Protein AF-A0A9D3YWW9-F1 (afdb_monomer_lite)

Sequence (144 aa):
MSLLEGISGRLSAVEHKLQCLDKMDHRMAVLEKDMKTLWLALDDKVTTVEERVSKLELISDGADIAAAQVSSRLDERKSLRDDLTYMKANLVFTGVPETENESPETTEKIPRKHLSDAVKIAHETADTIRFERVHRSLAEHSCG

pLDDT: mean 85.93, std 16.27, range [33.84, 98.56]

Radius of gyration: 47.76 Å; chains: 1; bounding box: 97×29×126 Å

Foldseek 3Di:
DVVVVVVVVVVVVVVVVVVVVVVVVVVVVVVVVVVVVVVVVVVVVVVVVVVVVVVVVVVVVVVVVVVVVVVVVVVVVVVVVVVVVVCVLVVVVLVQDDDPPDDPVVVLVRVLCSCCPPVVDDSVRSVPDDDDDDDRPPPPPPPD

Structure (mmCIF, N/CA/C/O backbone):
data_AF-A0A9D3YWW9-F1
#
_entry.id   AF-A0A9D3YWW9-F1
#
loop_
_atom_site.group_PDB
_atom_site.id
_atom_site.type_symbol
_atom_site.label_atom_id
_atom_site.label_alt_id
_atom_site.label_comp_id
_atom_site.label_asym_id
_atom_site.label_entity_id
_atom_site.label_seq_id
_atom_site.pdbx_PDB_ins_code
_atom_site.Cartn_x
_atom_site.Cartn_y
_atom_site.Cartn_z
_atom_site.occupancy
_atom_site.B_iso_or_equiv
_atom_site.auth_seq_id
_atom_site.auth_comp_id
_atom_site.auth_asym_id
_atom_site.auth_atom_id
_atom_site.pdbx_PDB_model_num
ATOM 1 N N . MET A 1 1 ? 48.759 -2.443 -65.985 1.00 64.25 1 MET A N 1
ATOM 2 C CA . MET A 1 1 ? 47.320 -2.701 -65.754 1.00 64.25 1 MET A CA 1
ATOM 3 C C . MET A 1 1 ? 47.047 -3.218 -64.338 1.00 64.25 1 MET A C 1
ATOM 5 O O . MET A 1 1 ? 46.200 -2.633 -63.684 1.00 64.25 1 MET A O 1
ATOM 9 N N . SER A 1 2 ? 47.831 -4.162 -63.797 1.00 79.81 2 SER A N 1
ATOM 10 C CA . SER A 1 2 ? 47.630 -4.732 -62.443 1.00 79.81 2 SER A CA 1
ATOM 11 C C . SER A 1 2 ? 47.613 -3.737 -61.264 1.00 79.81 2 SER A C 1
ATOM 13 O O . SER A 1 2 ? 46.848 -3.912 -60.321 1.00 79.81 2 SER A O 1
ATOM 15 N N . LEU A 1 3 ? 48.426 -2.673 -61.295 1.00 84.38 3 LEU A N 1
ATOM 16 C CA . LEU A 1 3 ? 48.437 -1.651 -60.232 1.00 84.38 3 LEU A CA 1
ATOM 17 C C . LEU A 1 3 ? 47.138 -0.830 -60.182 1.00 84.38 3 LEU A C 1
ATOM 19 O O . LEU A 1 3 ? 46.664 -0.504 -59.097 1.00 84.38 3 LEU A O 1
ATOM 23 N N . LEU A 1 4 ? 46.554 -0.517 -61.344 1.00 87.69 4 LEU A N 1
ATOM 24 C CA . LEU A 1 4 ? 45.302 0.241 -61.426 1.00 87.69 4 LEU A CA 1
ATOM 25 C C . LEU A 1 4 ? 44.118 -0.596 -60.924 1.00 87.69 4 LEU A C 1
ATOM 27 O O . LEU A 1 4 ? 43.285 -0.094 -60.176 1.00 87.69 4 LEU A O 1
ATOM 31 N N . GLU A 1 5 ? 44.085 -1.882 -61.282 1.00 90.38 5 GLU A N 1
ATOM 32 C CA . GLU A 1 5 ? 43.086 -2.841 -60.790 1.00 90.38 5 GLU A CA 1
ATOM 33 C C . GLU A 1 5 ? 43.167 -3.008 -59.268 1.00 90.38 5 GLU A C 1
ATOM 35 O O . GLU A 1 5 ? 42.145 -2.974 -58.584 1.00 90.38 5 GLU A O 1
ATOM 40 N N . GLY A 1 6 ? 44.382 -3.090 -58.711 1.00 92.69 6 GLY A N 1
ATOM 41 C CA . GLY A 1 6 ? 44.584 -3.138 -57.262 1.00 92.69 6 GLY A CA 1
ATOM 42 C C . GLY A 1 6 ? 44.083 -1.883 -56.536 1.00 92.69 6 GLY A C 1
ATOM 43 O O . GLY A 1 6 ? 43.496 -1.983 -55.457 1.00 92.69 6 GLY A O 1
ATOM 44 N N . ILE A 1 7 ? 44.271 -0.696 -57.125 1.00 94.12 7 ILE A N 1
ATOM 45 C CA . ILE A 1 7 ? 43.744 0.567 -56.580 1.00 94.12 7 ILE A CA 1
ATOM 46 C C . ILE A 1 7 ? 42.214 0.595 -56.661 1.00 94.12 7 ILE A C 1
ATOM 48 O O . ILE A 1 7 ? 41.563 0.933 -55.674 1.00 94.12 7 ILE A O 1
ATOM 52 N N . SER A 1 8 ? 41.638 0.191 -57.79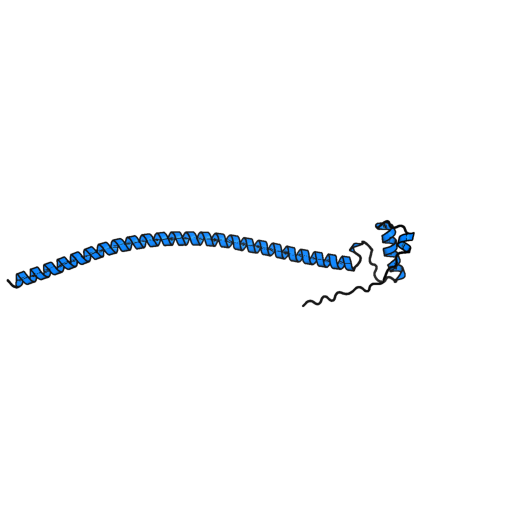6 1.00 94.25 8 SER A N 1
ATOM 53 C CA . SER A 1 8 ? 40.186 0.136 -57.994 1.00 94.25 8 SER A CA 1
ATOM 54 C C . SER A 1 8 ? 39.503 -0.813 -57.000 1.00 94.25 8 SER A C 1
ATOM 56 O O . SER A 1 8 ? 38.527 -0.430 -56.356 1.00 94.25 8 SER A O 1
ATOM 58 N N . GLY A 1 9 ? 40.068 -2.005 -56.773 1.00 96.00 9 GLY A N 1
ATOM 59 C CA . 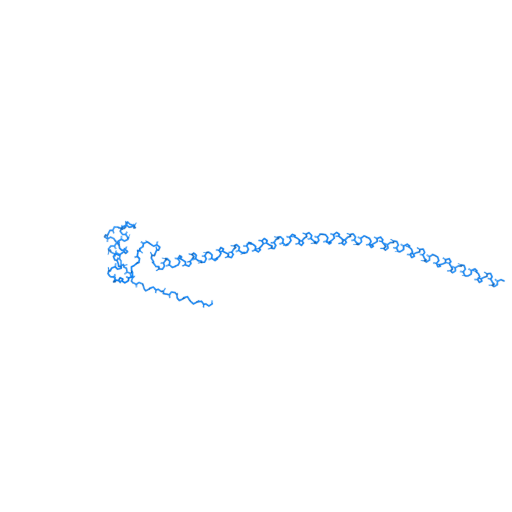GLY A 1 9 ? 39.543 -2.953 -55.785 1.00 96.00 9 GLY A CA 1
ATOM 60 C C . GLY A 1 9 ? 39.587 -2.411 -54.353 1.00 96.00 9 GLY A C 1
ATOM 61 O O . GLY A 1 9 ? 38.635 -2.575 -53.589 1.00 96.00 9 GLY A O 1
ATOM 62 N N . ARG A 1 10 ? 40.662 -1.700 -53.986 1.00 96.06 10 ARG A N 1
ATOM 63 C CA . ARG A 1 10 ? 40.761 -1.039 -52.674 1.00 96.06 10 ARG A CA 1
ATOM 64 C C . ARG A 1 10 ? 39.745 0.091 -52.520 1.00 96.06 10 ARG A C 1
ATOM 66 O O . ARG A 1 10 ? 39.184 0.225 -51.436 1.00 96.06 10 ARG A O 1
ATOM 73 N N . LEU A 1 11 ? 39.507 0.872 -53.573 1.00 96.62 11 LEU A N 1
ATOM 74 C CA . LEU A 1 11 ? 38.521 1.953 -53.564 1.00 96.62 11 LEU A CA 1
ATOM 75 C C . LEU A 1 11 ? 37.107 1.404 -53.340 1.00 96.62 11 LEU A C 1
ATOM 77 O O . LEU A 1 11 ? 36.424 1.850 -52.423 1.00 96.62 11 LEU A O 1
ATOM 81 N N . SER A 1 12 ? 36.725 0.355 -54.074 1.00 96.44 12 SER A N 1
ATOM 82 C CA . SER A 1 12 ? 35.426 -0.308 -53.899 1.00 96.44 12 SER A CA 1
ATOM 83 C C . SER A 1 12 ? 35.247 -0.885 -52.486 1.00 96.44 12 SER A C 1
ATOM 85 O O . SER A 1 12 ? 34.191 -0.738 -51.869 1.00 96.44 12 SER A O 1
ATOM 87 N N . ALA A 1 13 ? 36.300 -1.477 -51.910 1.00 96.88 13 ALA A N 1
ATOM 88 C CA . ALA A 1 13 ? 36.258 -1.970 -50.533 1.00 96.88 13 ALA A CA 1
ATOM 89 C C . ALA A 1 13 ? 36.069 -0.841 -49.500 1.00 96.88 13 ALA A C 1
ATOM 91 O O . ALA A 1 13 ? 35.404 -1.043 -48.481 1.00 96.88 13 ALA A O 1
ATOM 92 N N . VAL A 1 14 ? 36.650 0.340 -49.742 1.00 97.69 14 VAL A N 1
ATOM 93 C CA . VAL A 1 14 ? 36.449 1.527 -48.896 1.00 97.69 14 VAL A CA 1
ATOM 94 C C . VAL A 1 14 ? 35.022 2.056 -49.038 1.00 97.69 14 VAL A C 1
ATOM 96 O O . VAL A 1 14 ? 34.381 2.294 -48.019 1.00 97.69 14 VAL A O 1
ATOM 99 N N . GLU A 1 15 ? 34.492 2.163 -50.257 1.00 97.50 15 GLU A N 1
ATOM 100 C CA . GLU A 1 15 ? 33.103 2.579 -50.504 1.00 97.50 15 GLU A CA 1
ATOM 101 C C . GLU A 1 15 ? 32.099 1.669 -49.792 1.00 97.50 15 GLU A C 1
ATOM 103 O O . GLU A 1 15 ? 31.203 2.153 -49.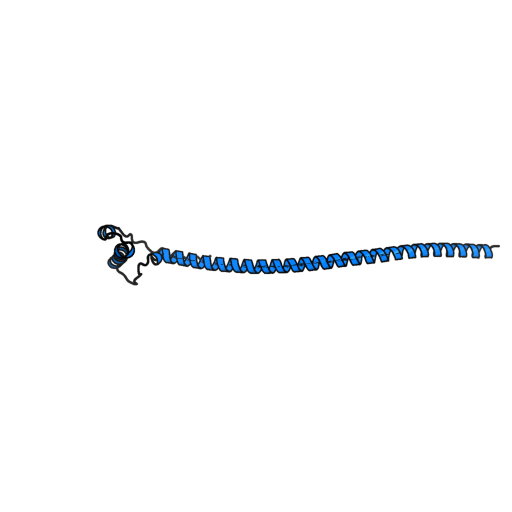100 1.00 97.50 15 GLU A O 1
ATOM 108 N N . HIS A 1 16 ? 32.288 0.350 -49.869 1.00 97.56 16 HIS A N 1
ATOM 109 C CA . HIS A 1 16 ? 31.434 -0.598 -49.155 1.00 97.56 16 HIS A CA 1
ATOM 110 C C . HIS A 1 16 ? 31.499 -0.391 -47.634 1.00 97.56 16 HIS A C 1
ATOM 112 O O . HIS A 1 16 ? 30.474 -0.400 -46.950 1.00 97.56 16 HIS A O 1
ATOM 118 N N . LYS A 1 17 ? 32.698 -0.175 -47.077 1.00 97.69 17 LYS A N 1
ATOM 119 C CA . LYS A 1 17 ? 32.854 0.111 -45.642 1.00 97.69 17 LYS A CA 1
ATOM 120 C C . LYS A 1 17 ? 32.170 1.417 -45.238 1.00 97.69 17 LYS A C 1
ATOM 122 O O . LYS A 1 17 ? 31.550 1.446 -44.180 1.00 97.69 17 LYS A O 1
ATOM 127 N N . LEU A 1 18 ? 32.235 2.458 -46.069 1.00 97.88 18 LEU A N 1
ATOM 128 C CA . LEU A 1 18 ? 31.534 3.721 -45.822 1.00 97.88 18 LEU A CA 1
ATOM 129 C C . LEU A 1 18 ? 30.013 3.525 -45.797 1.00 97.88 18 LEU A C 1
ATOM 131 O O . LEU A 1 18 ? 29.359 4.002 -44.878 1.00 97.88 18 LEU A O 1
ATOM 135 N N . GLN A 1 19 ? 29.459 2.740 -46.724 1.00 97.75 19 GLN A N 1
ATOM 136 C CA . GLN A 1 19 ? 28.031 2.396 -46.709 1.00 97.75 19 GLN A CA 1
ATOM 137 C C . GLN A 1 19 ? 27.629 1.590 -45.464 1.00 97.75 19 GLN A C 1
ATOM 139 O O . GLN A 1 19 ? 26.534 1.761 -44.929 1.00 97.75 19 GLN A O 1
ATOM 144 N N . CYS A 1 20 ? 28.494 0.691 -44.985 1.00 97.44 20 CYS A N 1
ATOM 145 C CA . CYS A 1 20 ? 28.254 -0.020 -43.729 1.00 97.44 20 CYS A CA 1
ATOM 146 C C . CYS A 1 20 ? 28.257 0.923 -42.519 1.00 97.44 20 CYS A C 1
ATOM 148 O O . CYS A 1 20 ? 27.420 0.753 -41.634 1.00 97.44 20 CYS A O 1
ATOM 150 N N . LEU A 1 21 ? 29.168 1.900 -42.484 1.00 97.88 21 LEU A N 1
ATOM 151 C CA . LEU A 1 21 ? 29.229 2.899 -41.415 1.00 97.88 21 LEU A CA 1
ATOM 152 C C . LEU A 1 21 ? 27.987 3.793 -41.404 1.00 97.88 21 LEU A C 1
ATOM 154 O O . LEU A 1 21 ? 27.416 3.992 -40.340 1.00 97.88 21 LEU A O 1
ATOM 158 N N . ASP A 1 22 ? 27.513 4.233 -42.569 1.00 97.94 22 ASP A N 1
ATOM 159 C CA . ASP A 1 22 ? 26.279 5.022 -42.700 1.00 97.94 22 ASP A CA 1
ATOM 160 C C . ASP A 1 22 ? 25.051 4.271 -42.147 1.00 97.94 22 ASP A C 1
ATOM 162 O O . ASP A 1 22 ? 24.270 4.787 -41.346 1.00 97.94 22 ASP A O 1
ATOM 166 N N . LYS A 1 23 ? 24.940 2.971 -42.456 1.00 97.88 23 LYS A N 1
ATOM 167 C CA . LYS A 1 23 ? 23.899 2.108 -41.871 1.00 97.88 23 LYS A CA 1
ATOM 168 C C . LYS A 1 23 ? 24.028 1.967 -40.355 1.00 97.88 23 LYS A C 1
ATOM 170 O O . LYS A 1 23 ? 23.013 1.847 -39.669 1.00 97.88 23 LYS A O 1
ATOM 175 N N . MET A 1 24 ? 25.251 1.903 -39.826 1.00 97.94 24 MET A N 1
ATOM 176 C CA . MET A 1 24 ? 25.470 1.852 -38.379 1.00 97.94 24 MET A CA 1
ATOM 177 C C . MET A 1 24 ? 25.073 3.165 -37.712 1.00 97.94 24 MET A C 1
ATOM 179 O O . MET A 1 24 ? 24.408 3.115 -36.682 1.00 97.94 24 MET A O 1
ATOM 183 N N . ASP A 1 25 ? 25.413 4.301 -38.313 1.00 98.19 25 ASP A N 1
ATOM 184 C CA . ASP A 1 25 ? 25.045 5.627 -37.817 1.00 98.19 25 ASP A CA 1
ATOM 185 C C . ASP A 1 25 ? 23.525 5.776 -37.704 1.00 98.19 25 ASP A C 1
ATOM 187 O O . ASP A 1 25 ? 22.992 6.082 -36.636 1.00 98.19 25 ASP A O 1
ATOM 191 N N . HIS A 1 26 ? 22.798 5.377 -38.753 1.00 98.06 26 HIS A N 1
ATOM 192 C CA . HIS A 1 26 ? 21.338 5.379 -38.721 1.00 98.06 26 HIS A CA 1
ATOM 193 C C . HIS A 1 26 ? 20.764 4.484 -37.608 1.00 98.06 26 HIS A C 1
ATOM 195 O O . HIS A 1 26 ? 19.830 4.871 -36.904 1.00 98.06 26 HIS A O 1
ATOM 201 N N . ARG A 1 27 ? 21.334 3.288 -37.406 1.00 98.25 27 ARG A N 1
ATOM 202 C CA . ARG A 1 27 ? 20.909 2.380 -36.327 1.00 98.25 27 ARG A CA 1
ATOM 203 C C . ARG A 1 27 ? 21.192 2.955 -34.940 1.00 98.25 27 ARG A C 1
ATOM 205 O O . ARG A 1 27 ? 20.371 2.759 -34.048 1.00 98.25 27 ARG A O 1
ATOM 212 N N . MET A 1 28 ? 22.318 3.644 -34.755 1.00 98.38 28 MET A N 1
ATOM 213 C CA . MET A 1 28 ? 22.640 4.314 -33.492 1.00 98.38 28 MET A CA 1
ATOM 214 C C . MET A 1 28 ? 21.656 5.449 -33.207 1.00 98.38 28 MET A C 1
ATOM 216 O O . MET A 1 28 ? 21.127 5.513 -32.102 1.00 98.38 28 MET A O 1
ATOM 220 N N . ALA A 1 29 ? 21.312 6.262 -34.208 1.00 98.31 29 ALA A N 1
ATOM 221 C CA . ALA A 1 29 ? 20.325 7.330 -34.051 1.00 98.31 29 ALA A CA 1
ATOM 222 C C . ALA A 1 29 ? 18.938 6.803 -33.628 1.00 98.31 29 ALA A C 1
ATOM 224 O O . ALA A 1 29 ? 18.271 7.395 -32.775 1.00 98.31 29 ALA A O 1
ATOM 225 N N . VAL A 1 30 ? 18.504 5.667 -34.190 1.00 98.38 30 VAL A N 1
ATOM 226 C CA . VAL A 1 30 ? 17.257 5.000 -33.774 1.00 98.38 30 VAL A CA 1
ATOM 227 C C . VAL A 1 30 ? 17.364 4.486 -32.337 1.00 98.38 30 VAL A C 1
ATOM 229 O O . VAL A 1 30 ? 16.480 4.762 -31.530 1.00 98.38 30 VAL A O 1
ATOM 232 N N . LEU A 1 31 ? 18.463 3.810 -31.986 1.00 98.38 31 LEU A N 1
ATOM 233 C CA . LEU A 1 31 ? 18.685 3.299 -30.630 1.00 98.38 31 LEU A CA 1
ATOM 234 C C . LEU A 1 31 ? 18.665 4.423 -29.582 1.00 98.38 31 LEU A C 1
ATOM 236 O O . LEU A 1 31 ? 18.039 4.278 -28.536 1.00 98.38 31 LEU A O 1
ATOM 240 N N . GLU A 1 32 ? 19.310 5.556 -29.862 1.00 98.56 32 GLU A N 1
ATOM 241 C CA . GLU A 1 32 ? 19.302 6.719 -28.970 1.00 98.56 32 GLU A CA 1
ATOM 242 C C . GLU A 1 32 ? 17.890 7.268 -28.750 1.00 98.56 32 GLU A C 1
ATOM 244 O O . GLU A 1 32 ? 17.530 7.656 -27.635 1.00 98.56 32 GLU A O 1
ATOM 249 N N . LYS A 1 33 ? 17.072 7.300 -29.808 1.00 98.50 33 LYS A N 1
ATOM 250 C CA . LYS A 1 33 ? 15.674 7.724 -29.718 1.00 98.50 33 LYS A CA 1
ATOM 251 C C . LYS A 1 33 ? 14.851 6.757 -28.866 1.00 98.50 33 LYS A C 1
ATOM 253 O O . LYS A 1 33 ? 14.079 7.202 -28.011 1.00 98.50 33 LYS A O 1
ATOM 258 N N . ASP A 1 34 ? 15.031 5.458 -29.070 1.00 98.44 34 ASP A N 1
ATOM 259 C CA . ASP A 1 34 ? 14.321 4.427 -28.314 1.00 98.44 34 ASP A CA 1
ATOM 260 C C . ASP A 1 34 ? 14.729 4.456 -26.836 1.00 98.44 34 ASP A C 1
ATOM 262 O O . ASP A 1 34 ? 13.864 4.446 -25.962 1.00 98.44 34 ASP A O 1
ATOM 266 N N . MET A 1 35 ? 16.024 4.612 -26.540 1.00 98.50 35 MET A N 1
ATOM 267 C CA . MET A 1 35 ? 16.528 4.771 -25.171 1.00 98.50 35 MET A CA 1
ATOM 268 C C . MET A 1 35 ? 15.923 5.987 -24.469 1.00 98.50 35 MET A C 1
ATOM 270 O O . MET A 1 35 ? 15.469 5.865 -23.334 1.00 98.50 35 MET A O 1
ATOM 274 N N . LYS A 1 36 ? 15.855 7.145 -25.137 1.00 98.50 36 LYS A N 1
ATOM 275 C CA . LYS A 1 36 ? 15.205 8.344 -24.576 1.00 98.50 36 LYS A CA 1
ATOM 276 C C . LYS A 1 36 ? 13.726 8.103 -24.288 1.00 98.50 36 LYS A C 1
ATOM 278 O O . LYS A 1 36 ? 13.230 8.513 -23.244 1.00 98.50 36 LYS A O 1
ATOM 283 N N . THR A 1 37 ? 13.033 7.417 -25.192 1.00 98.50 37 THR A N 1
ATOM 284 C CA . THR A 1 37 ? 11.607 7.103 -25.029 1.00 98.50 37 THR A CA 1
ATOM 285 C C . THR A 1 37 ? 11.379 6.159 -23.849 1.00 98.50 37 THR A C 1
ATOM 287 O O . THR A 1 37 ? 10.502 6.406 -23.023 1.00 98.50 37 THR A O 1
ATOM 290 N N . LEU A 1 38 ? 12.197 5.110 -23.730 1.00 98.44 38 LEU A N 1
ATOM 291 C CA . LEU A 1 38 ? 12.151 4.176 -22.606 1.00 98.44 38 LEU A CA 1
ATOM 292 C C . LEU A 1 38 ? 12.477 4.860 -21.280 1.00 98.44 38 LEU A C 1
ATOM 294 O O . LEU A 1 38 ? 11.829 4.570 -20.280 1.00 98.44 38 LEU A O 1
ATOM 298 N N . TRP A 1 39 ? 13.440 5.782 -21.276 1.00 98.56 39 TRP A N 1
ATOM 299 C CA . TRP A 1 39 ? 13.806 6.532 -20.079 1.00 98.56 39 TRP A CA 1
ATOM 300 C C . TRP A 1 39 ? 12.644 7.384 -19.564 1.00 98.56 39 TRP A C 1
ATOM 302 O O . TRP A 1 39 ? 12.306 7.308 -18.388 1.00 98.56 39 TRP A O 1
ATOM 312 N N . LEU A 1 40 ? 11.976 8.126 -20.453 1.00 98.25 40 LEU A N 1
ATOM 313 C CA . LEU A 1 40 ? 10.795 8.920 -20.094 1.00 98.25 40 LEU A CA 1
ATOM 314 C C . LEU A 1 40 ? 9.636 8.044 -19.601 1.00 98.25 40 LEU A C 1
ATOM 316 O O . LEU A 1 40 ? 8.966 8.390 -18.634 1.00 98.25 40 LEU A O 1
ATOM 320 N N . ALA A 1 41 ? 9.406 6.896 -20.243 1.00 98.31 41 ALA A N 1
ATOM 321 C CA . ALA A 1 41 ? 8.370 5.962 -19.812 1.00 98.31 41 ALA A CA 1
ATOM 322 C C . ALA A 1 41 ? 8.676 5.347 -18.436 1.00 98.31 41 ALA A C 1
ATOM 324 O O . ALA A 1 41 ? 7.759 5.118 -17.648 1.00 98.31 41 ALA A O 1
ATOM 325 N N . LEU A 1 42 ? 9.949 5.067 -18.146 1.00 98.50 42 LEU A N 1
ATOM 326 C CA . LEU A 1 42 ? 10.377 4.566 -16.844 1.00 98.50 42 LEU A CA 1
ATOM 327 C C . LEU A 1 42 ? 10.180 5.626 -15.755 1.00 98.50 42 LEU A C 1
ATOM 329 O O . LEU A 1 42 ? 9.635 5.302 -14.705 1.00 98.50 42 LEU A O 1
ATOM 333 N N . 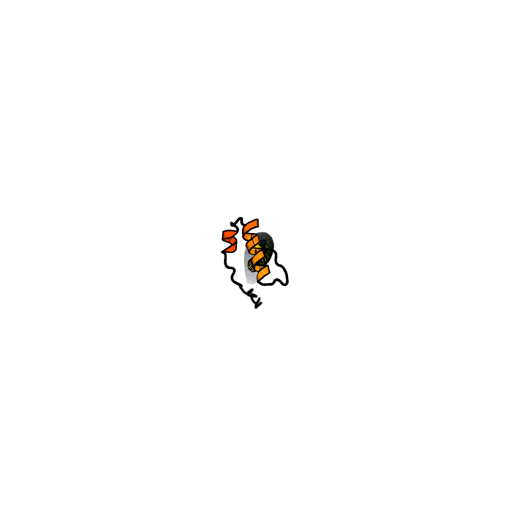ASP A 1 43 ? 10.560 6.873 -16.025 1.00 98.38 43 ASP A N 1
ATOM 334 C CA . ASP A 1 43 ? 10.402 8.009 -15.109 1.00 98.38 43 ASP A CA 1
ATOM 335 C C . ASP A 1 43 ? 8.925 8.256 -14.735 1.00 98.38 43 ASP A C 1
ATOM 337 O O . ASP A 1 43 ? 8.572 8.325 -13.557 1.00 98.38 43 ASP A O 1
ATOM 341 N N . ASP A 1 44 ? 8.022 8.236 -15.723 1.00 98.38 44 ASP A N 1
ATOM 342 C CA . ASP A 1 44 ? 6.564 8.292 -15.511 1.00 98.38 44 ASP A CA 1
ATOM 343 C C . ASP A 1 44 ? 6.044 7.141 -14.628 1.00 98.38 44 ASP A C 1
ATOM 345 O O . ASP A 1 44 ? 5.157 7.302 -13.784 1.00 98.38 44 ASP A O 1
ATOM 349 N N . LYS A 1 45 ? 6.593 5.935 -14.801 1.00 98.31 45 LYS A N 1
ATOM 350 C CA . LYS A 1 45 ? 6.181 4.776 -14.002 1.00 98.31 45 LYS A CA 1
ATOM 351 C C . LYS A 1 45 ? 6.720 4.844 -12.581 1.00 98.31 45 LYS A C 1
ATOM 353 O O . LYS A 1 45 ? 5.983 4.476 -11.670 1.00 98.31 45 LYS A O 1
ATOM 358 N N . VAL A 1 46 ? 7.951 5.312 -12.387 1.00 98.50 46 VAL A N 1
ATOM 359 C CA . VAL A 1 46 ? 8.543 5.516 -11.058 1.00 98.50 46 VAL A CA 1
ATOM 360 C C . VAL A 1 46 ? 7.719 6.531 -10.273 1.00 98.50 46 VAL A C 1
ATOM 362 O O . VAL A 1 46 ? 7.219 6.189 -9.205 1.00 98.50 46 VAL A O 1
ATOM 365 N N . THR A 1 47 ? 7.460 7.705 -10.847 1.00 98.19 47 THR A N 1
ATOM 366 C CA . THR A 1 47 ? 6.628 8.747 -10.216 1.00 98.19 47 THR A CA 1
ATOM 367 C C . THR A 1 47 ? 5.222 8.241 -9.879 1.00 98.19 47 THR A C 1
ATOM 369 O O . THR A 1 47 ? 4.749 8.399 -8.754 1.00 98.19 47 THR A O 1
ATOM 372 N N . THR A 1 48 ? 4.572 7.518 -10.799 1.00 98.44 48 THR A N 1
ATOM 373 C CA . THR A 1 48 ? 3.264 6.891 -10.529 1.00 98.44 48 THR A CA 1
ATOM 374 C C . THR A 1 48 ? 3.322 5.895 -9.363 1.00 98.44 48 THR A C 1
ATOM 376 O O . THR A 1 48 ? 2.378 5.790 -8.575 1.00 98.44 48 THR A O 1
ATOM 379 N N . VAL A 1 49 ? 4.393 5.101 -9.266 1.00 98.44 49 VAL A N 1
ATOM 380 C CA . VAL A 1 49 ? 4.571 4.131 -8.177 1.00 98.44 49 VAL A CA 1
ATOM 381 C C . VAL A 1 49 ? 4.780 4.850 -6.850 1.00 98.44 49 VAL A C 1
ATOM 383 O O . VAL A 1 49 ? 4.119 4.481 -5.882 1.00 98.44 49 VAL A O 1
ATOM 386 N N . GLU A 1 50 ? 5.614 5.886 -6.808 1.00 98.44 50 GLU A N 1
ATOM 387 C CA . GLU A 1 50 ? 5.848 6.700 -5.610 1.00 98.44 50 GLU A CA 1
ATOM 388 C C . GLU A 1 50 ? 4.538 7.291 -5.074 1.00 98.44 50 GLU A C 1
ATOM 390 O O . GLU A 1 50 ? 4.205 7.094 -3.905 1.00 98.44 50 GLU A O 1
ATOM 395 N N . GLU A 1 51 ? 3.713 7.891 -5.937 1.00 98.31 51 GLU A N 1
ATOM 396 C CA . GLU A 1 51 ? 2.402 8.416 -5.534 1.00 98.31 51 GLU A CA 1
ATOM 397 C C . GLU A 1 51 ? 1.473 7.338 -4.957 1.00 98.31 51 GLU A C 1
ATOM 399 O O . GLU A 1 51 ? 0.693 7.591 -4.031 1.00 98.31 51 GLU A O 1
ATOM 404 N N . ARG A 1 52 ? 1.502 6.128 -5.527 1.00 98.31 52 ARG A N 1
ATOM 405 C CA . ARG A 1 52 ? 0.687 5.005 -5.045 1.00 98.31 52 ARG A CA 1
ATOM 406 C C . ARG A 1 52 ? 1.190 4.480 -3.707 1.00 98.31 52 ARG A C 1
ATOM 408 O O . ARG A 1 52 ? 0.356 4.137 -2.873 1.00 98.31 52 ARG A O 1
ATOM 415 N N . VAL A 1 53 ? 2.505 4.430 -3.505 1.00 98.50 53 VAL A N 1
ATOM 416 C CA . VAL A 1 53 ? 3.116 4.041 -2.228 1.00 98.50 53 VAL A CA 1
ATOM 417 C C . VAL A 1 53 ? 2.716 5.031 -1.139 1.00 98.50 53 VAL A C 1
ATOM 419 O O . VAL A 1 53 ? 2.145 4.601 -0.142 1.00 98.50 53 VAL A O 1
ATOM 422 N N . SER A 1 54 ? 2.847 6.340 -1.370 1.00 98.12 54 SER A N 1
ATOM 423 C CA . SER A 1 54 ? 2.440 7.349 -0.379 1.00 98.12 54 SER A CA 1
ATOM 424 C C . SER A 1 54 ? 0.953 7.266 -0.014 1.00 98.12 54 SER A C 1
ATOM 426 O O . SER A 1 54 ? 0.574 7.432 1.144 1.00 98.12 54 SER A O 1
ATOM 428 N N . LYS A 1 55 ? 0.075 6.968 -0.983 1.00 98.25 55 LYS A N 1
ATOM 429 C CA . LYS A 1 55 ? -1.356 6.744 -0.702 1.00 98.25 55 LYS A CA 1
ATOM 430 C C . LYS A 1 55 ? -1.595 5.493 0.147 1.00 98.25 55 LYS A C 1
ATOM 432 O O . LYS A 1 55 ? -2.488 5.506 0.990 1.00 98.25 55 LYS A O 1
ATOM 437 N N . LEU A 1 56 ? -0.840 4.420 -0.087 1.00 98.06 56 LEU A N 1
ATOM 438 C CA . LEU A 1 56 ? -0.948 3.188 0.697 1.00 98.06 56 LEU A CA 1
ATOM 439 C C . LEU A 1 56 ? -0.455 3.379 2.130 1.00 98.06 56 LEU A C 1
ATOM 441 O O . LEU A 1 56 ? -1.100 2.869 3.039 1.00 98.06 56 LEU A O 1
ATOM 445 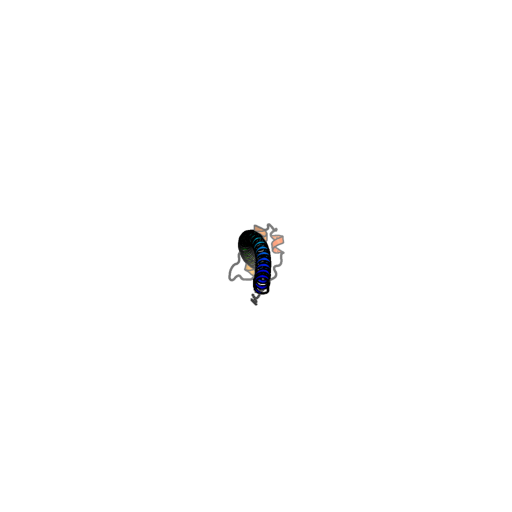N N . GLU A 1 57 ? 0.618 4.141 2.334 1.00 97.94 57 GLU A N 1
ATOM 446 C CA . GLU A 1 57 ? 1.124 4.482 3.669 1.00 97.94 57 GLU A CA 1
ATOM 447 C C . GLU A 1 57 ? 0.058 5.221 4.488 1.00 97.94 57 GLU A C 1
ATOM 449 O O . GLU A 1 57 ? -0.288 4.779 5.579 1.00 97.94 57 GLU A O 1
ATOM 454 N N . LEU A 1 58 ? -0.586 6.245 3.914 1.00 97.31 58 LEU A N 1
ATOM 455 C CA . LEU A 1 58 ? -1.678 6.966 4.587 1.00 97.31 58 LEU A CA 1
ATOM 456 C C . LEU A 1 58 ? -2.866 6.062 4.956 1.00 97.31 58 LEU A C 1
ATOM 458 O O . LEU A 1 58 ? -3.484 6.236 6.008 1.00 97.31 58 LEU A O 1
ATOM 462 N N . ILE A 1 59 ? -3.216 5.110 4.086 1.00 97.75 59 ILE A N 1
ATOM 463 C CA . ILE A 1 59 ? -4.287 4.144 4.366 1.00 97.75 59 ILE A CA 1
ATOM 464 C C . ILE A 1 59 ? -3.862 3.183 5.480 1.00 97.75 59 ILE A C 1
ATOM 466 O O . ILE A 1 59 ? -4.682 2.872 6.343 1.00 97.75 59 ILE A O 1
ATOM 470 N N . SER A 1 60 ? -2.606 2.730 5.468 1.00 97.56 60 SER A N 1
ATOM 471 C CA . SER A 1 60 ? -2.042 1.856 6.500 1.00 97.56 60 SER A CA 1
ATOM 472 C C . SER A 1 60 ? -2.085 2.531 7.868 1.00 97.56 60 SER A C 1
ATOM 474 O O . SER A 1 60 ? -2.654 1.970 8.801 1.00 97.56 60 SER A O 1
ATOM 476 N N . ASP A 1 61 ? -1.606 3.772 7.961 1.00 96.94 61 ASP A N 1
ATOM 477 C CA . ASP A 1 61 ? -1.633 4.554 9.201 1.00 96.94 61 ASP A CA 1
ATOM 478 C C . ASP A 1 61 ? -3.070 4.743 9.713 1.00 96.94 61 ASP A C 1
ATOM 480 O O . ASP A 1 61 ? -3.362 4.588 10.902 1.00 96.94 61 ASP A O 1
ATOM 484 N N . GLY A 1 62 ? -4.009 5.036 8.805 1.00 97.69 62 GLY A N 1
ATOM 485 C CA . GLY A 1 62 ? -5.426 5.154 9.143 1.00 97.69 62 GLY A CA 1
ATOM 486 C C . GLY A 1 62 ? -6.030 3.846 9.667 1.00 97.69 62 GLY A C 1
ATOM 487 O O . GLY A 1 62 ? -6.833 3.869 10.606 1.00 97.69 62 GLY A O 1
ATOM 488 N N . ALA A 1 63 ? -5.640 2.708 9.090 1.00 97.38 63 ALA A N 1
ATOM 489 C CA . ALA A 1 63 ? -6.082 1.389 9.530 1.00 97.38 63 ALA A CA 1
ATOM 490 C C . ALA A 1 63 ? -5.540 1.042 10.925 1.00 97.38 63 ALA A C 1
ATOM 492 O O . ALA A 1 63 ? -6.304 0.547 11.756 1.00 97.38 63 ALA A O 1
ATOM 493 N N . ASP A 1 64 ? -4.279 1.367 11.212 1.00 97.81 64 ASP A N 1
ATOM 494 C CA . ASP A 1 64 ? -3.663 1.138 12.522 1.00 97.81 64 ASP A CA 1
ATOM 495 C C . ASP A 1 64 ? -4.343 1.966 13.620 1.00 97.81 64 ASP A C 1
ATOM 497 O O . ASP A 1 64 ? -4.680 1.445 14.689 1.00 97.81 64 ASP A O 1
ATOM 501 N N . ILE A 1 65 ? -4.648 3.239 13.340 1.00 97.38 65 ILE A N 1
ATOM 502 C CA . ILE A 1 65 ? -5.407 4.098 14.262 1.00 97.38 65 ILE A CA 1
ATOM 503 C C . ILE A 1 65 ? -6.801 3.513 14.520 1.00 97.38 65 ILE A C 1
ATOM 505 O O . ILE A 1 65 ? -7.243 3.433 15.670 1.00 97.38 65 ILE A O 1
ATOM 509 N N . ALA A 1 66 ? -7.504 3.086 13.468 1.00 97.19 66 ALA A N 1
ATOM 510 C CA . ALA A 1 66 ? -8.831 2.492 13.604 1.00 97.19 66 ALA A CA 1
ATOM 511 C C . ALA A 1 66 ? -8.790 1.183 14.412 1.00 97.19 66 ALA A C 1
ATOM 513 O O . ALA A 1 66 ? -9.637 0.969 15.283 1.00 97.19 66 ALA A O 1
ATOM 514 N N . ALA A 1 67 ? -7.791 0.330 14.177 1.00 97.81 67 ALA A N 1
ATOM 515 C CA . ALA A 1 67 ? -7.592 -0.907 14.924 1.00 97.81 67 ALA A CA 1
A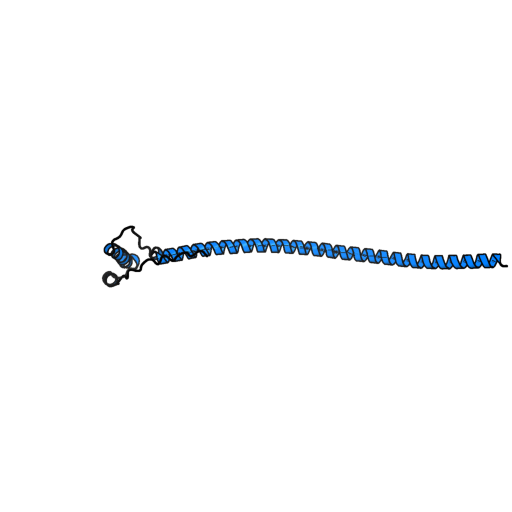TOM 516 C C . ALA A 1 67 ? -7.339 -0.634 16.415 1.00 97.81 67 ALA A C 1
ATOM 518 O O . ALA A 1 67 ? -7.973 -1.261 17.268 1.00 97.81 67 ALA A O 1
ATOM 519 N N . ALA A 1 68 ? -6.496 0.352 16.737 1.00 97.38 68 ALA A N 1
ATOM 520 C CA . ALA A 1 68 ? -6.240 0.764 18.116 1.00 97.38 68 ALA A CA 1
ATOM 521 C C . ALA A 1 68 ? -7.519 1.253 18.821 1.00 97.38 68 ALA A C 1
ATOM 523 O O . ALA A 1 68 ? -7.802 0.850 19.951 1.00 97.38 68 ALA A O 1
ATOM 524 N N . GLN A 1 69 ? -8.342 2.060 18.141 1.00 97.50 69 GLN A N 1
ATOM 525 C CA . GLN A 1 69 ? -9.628 2.524 18.679 1.00 97.50 69 GLN A CA 1
ATOM 526 C C . GLN A 1 69 ? -10.608 1.372 18.931 1.00 97.50 69 GLN A C 1
ATOM 528 O O . GLN A 1 69 ? -11.300 1.357 19.950 1.00 97.50 69 GLN A O 1
ATOM 533 N N . VAL A 1 70 ? -10.684 0.403 18.015 1.00 97.50 70 VAL A N 1
ATOM 534 C CA . VAL A 1 70 ? -11.542 -0.779 18.182 1.00 97.50 70 VAL A CA 1
ATOM 535 C C . VAL A 1 70 ? -11.069 -1.633 19.356 1.00 97.50 70 VAL A C 1
ATOM 537 O O . VAL A 1 70 ? -11.907 -2.070 20.144 1.00 97.50 70 VAL A O 1
ATOM 540 N N . SER A 1 71 ? -9.757 -1.831 19.508 1.00 97.38 71 SER A N 1
ATOM 541 C CA . SER A 1 71 ? -9.187 -2.570 20.640 1.00 97.38 71 SER A CA 1
ATOM 542 C C . SER A 1 71 ? -9.540 -1.907 21.970 1.00 97.38 71 SER A C 1
ATOM 544 O O . SER A 1 71 ? -10.112 -2.555 22.841 1.00 97.38 71 SER A O 1
ATOM 546 N N . SER A 1 72 ? -9.307 -0.596 22.091 1.00 97.00 72 SER A N 1
ATOM 547 C CA . SER A 1 72 ? -9.645 0.171 23.297 1.00 97.00 72 SER A CA 1
ATOM 548 C C . SER A 1 72 ? -11.132 0.057 23.655 1.00 97.00 72 SER A C 1
ATOM 550 O O . SER A 1 72 ? -11.473 -0.232 24.801 1.00 97.00 72 SER A O 1
ATOM 552 N N . ARG A 1 73 ? -12.032 0.181 22.672 1.00 96.94 73 ARG A N 1
ATOM 553 C CA . ARG A 1 73 ? -13.478 0.009 22.899 1.00 96.94 73 ARG A CA 1
ATOM 554 C C . ARG A 1 73 ? -13.855 -1.415 23.300 1.00 96.94 73 ARG A C 1
ATOM 556 O O . ARG A 1 73 ? -14.830 -1.613 24.025 1.00 96.94 73 ARG A O 1
ATOM 563 N N . LEU A 1 74 ? -13.139 -2.420 22.800 1.00 97.12 74 LEU A N 1
ATOM 564 C CA . LEU A 1 74 ? -13.380 -3.814 23.157 1.00 97.12 74 LEU A CA 1
ATOM 565 C C . LEU A 1 74 ? -12.992 -4.084 24.614 1.00 97.12 74 LEU A C 1
ATOM 567 O O . LEU A 1 74 ? -13.744 -4.774 25.310 1.00 97.12 74 LEU A O 1
ATOM 571 N N . ASP A 1 75 ? -11.877 -3.511 25.064 1.00 96.50 75 ASP A N 1
ATOM 572 C CA . ASP A 1 75 ? -11.408 -3.596 26.448 1.00 96.50 75 ASP A CA 1
ATOM 573 C C . ASP A 1 75 ? -12.377 -2.895 27.405 1.00 96.50 75 ASP A C 1
ATOM 575 O O . ASP A 1 75 ? -12.829 -3.504 28.376 1.00 96.50 75 ASP A O 1
ATOM 579 N N . GLU A 1 76 ? -12.808 -1.672 27.079 1.00 96.94 76 GLU A N 1
ATOM 580 C CA . GLU A 1 76 ? -13.844 -0.955 27.836 1.00 96.94 76 GLU A CA 1
ATOM 581 C C . GLU A 1 76 ? -15.141 -1.768 27.926 1.00 96.94 76 GLU A C 1
ATOM 583 O O . GLU A 1 76 ? -15.700 -1.961 29.007 1.00 96.94 76 GLU A O 1
ATOM 588 N N . ARG A 1 77 ? -15.609 -2.321 26.798 1.00 97.06 77 ARG A N 1
ATOM 589 C CA . ARG A 1 77 ? -16.813 -3.162 26.773 1.00 97.06 77 ARG A CA 1
ATOM 590 C C . ARG A 1 77 ? -16.649 -4.417 27.626 1.00 97.06 77 ARG A C 1
ATOM 592 O O . ARG A 1 77 ? -17.627 -4.891 28.203 1.00 97.06 77 ARG A O 1
ATOM 599 N N . LYS A 1 78 ? -15.447 -4.998 27.667 1.00 96.38 78 LYS A N 1
ATOM 600 C CA . LYS A 1 78 ? -15.160 -6.167 28.498 1.00 96.38 78 LYS A CA 1
ATOM 601 C C . LYS A 1 78 ? -15.230 -5.794 29.976 1.00 96.38 78 LYS A C 1
ATOM 603 O O . LYS A 1 78 ? -15.987 -6.449 30.679 1.00 96.38 78 LYS A O 1
ATOM 608 N N . SER A 1 79 ? -14.571 -4.710 30.384 1.00 95.50 79 SER A N 1
ATOM 609 C CA . SER A 1 79 ? -14.638 -4.195 31.757 1.00 95.50 79 SER A CA 1
ATOM 610 C C . SER A 1 79 ? -16.080 -3.939 32.192 1.00 95.50 79 SER A C 1
ATOM 612 O O . SER A 1 79 ? -16.526 -4.487 33.190 1.00 95.50 79 SER A O 1
ATOM 614 N N . LEU A 1 80 ? -16.856 -3.202 31.389 1.00 94.75 80 LEU A N 1
ATOM 615 C CA . LEU A 1 80 ? -18.255 -2.894 31.705 1.00 94.75 80 LEU A CA 1
ATOM 616 C C . LEU A 1 80 ? -19.128 -4.148 31.830 1.00 94.75 80 LEU A C 1
ATOM 618 O O . LEU A 1 80 ? -20.045 -4.204 32.648 1.00 94.75 80 LEU A O 1
ATOM 622 N N . ARG A 1 81 ? -18.875 -5.163 31.001 1.00 94.94 81 ARG A N 1
ATOM 623 C CA . ARG A 1 81 ? -19.581 -6.445 31.086 1.00 94.94 81 ARG A CA 1
ATOM 624 C C . ARG A 1 81 ? -19.206 -7.201 32.357 1.00 94.94 81 ARG A C 1
ATOM 626 O O . ARG A 1 81 ? -20.091 -7.810 32.960 1.00 94.94 81 ARG A O 1
ATOM 633 N N . ASP A 1 82 ? -17.936 -7.190 32.735 1.00 91.31 82 ASP A N 1
ATOM 634 C CA . ASP A 1 82 ? -17.457 -7.857 33.943 1.00 91.31 82 ASP A CA 1
ATOM 635 C C . ASP A 1 82 ? -18.051 -7.164 35.186 1.00 91.31 82 ASP A C 1
ATOM 637 O O . ASP A 1 82 ? -18.641 -7.840 36.032 1.00 91.31 82 ASP A O 1
ATOM 641 N N . ASP A 1 83 ? -18.067 -5.825 35.213 1.00 88.25 83 ASP A N 1
ATOM 642 C CA . ASP A 1 83 ? -18.730 -5.017 36.248 1.00 88.25 83 ASP A CA 1
ATOM 643 C C . ASP A 1 83 ? -20.229 -5.322 36.343 1.00 88.25 83 ASP A C 1
ATOM 645 O O . ASP A 1 83 ? -20.764 -5.567 37.426 1.00 88.25 83 ASP A O 1
ATOM 649 N N . LEU A 1 84 ? -20.929 -5.373 35.205 1.00 86.06 84 LEU A N 1
ATOM 650 C CA . LEU A 1 84 ? -22.356 -5.700 35.169 1.00 86.06 84 LEU A CA 1
ATOM 651 C C . LEU A 1 84 ? -22.625 -7.127 35.661 1.00 86.06 84 LEU A C 1
ATOM 653 O O . LEU A 1 84 ? -23.615 -7.372 36.354 1.00 86.06 84 LEU A O 1
ATOM 657 N N . THR A 1 85 ? -21.741 -8.069 35.333 1.00 84.88 85 THR A N 1
ATOM 658 C CA . THR A 1 85 ? -21.835 -9.455 35.804 1.00 84.88 85 THR A CA 1
ATOM 659 C C . THR A 1 85 ? -21.649 -9.523 37.319 1.00 84.88 85 THR A C 1
ATOM 661 O O . THR A 1 85 ? -22.449 -10.167 38.001 1.00 84.88 85 THR A O 1
ATOM 664 N N . TYR A 1 86 ? -20.667 -8.796 37.858 1.00 82.94 86 TYR A N 1
ATOM 665 C CA . TYR A 1 86 ? -20.441 -8.665 39.296 1.00 82.94 86 TYR A CA 1
ATOM 666 C C . TYR A 1 86 ? -21.643 -8.030 40.011 1.00 82.94 86 TYR A C 1
ATOM 668 O O . TYR A 1 86 ? -22.165 -8.587 40.978 1.00 82.94 86 TYR A O 1
ATOM 676 N N . MET A 1 87 ? -22.143 -6.894 39.514 1.00 80.94 87 MET A N 1
ATOM 677 C CA . MET A 1 87 ? -23.289 -6.193 40.105 1.00 80.94 87 MET A CA 1
ATOM 678 C C . MET A 1 87 ? -24.569 -7.033 40.081 1.00 80.94 87 MET A C 1
ATOM 680 O O . MET A 1 87 ? -25.356 -6.976 41.028 1.00 80.94 87 MET A O 1
ATOM 684 N N . LYS A 1 88 ? -24.779 -7.819 39.016 1.00 77.25 88 LYS A N 1
ATOM 685 C CA . LYS A 1 88 ? -25.901 -8.758 38.909 1.00 77.25 88 LYS A CA 1
ATOM 686 C C . LYS A 1 88 ? -25.790 -9.888 39.934 1.00 77.25 88 LYS A C 1
ATOM 688 O O . LYS A 1 88 ? -26.805 -10.283 40.499 1.00 77.25 88 LYS A O 1
ATOM 693 N N . ALA A 1 89 ? -24.584 -10.405 40.168 1.00 75.38 89 ALA A N 1
ATOM 694 C CA . ALA A 1 89 ? -24.350 -11.470 41.140 1.00 75.38 89 ALA A CA 1
ATOM 695 C C . ALA A 1 89 ? -24.516 -11.002 42.599 1.00 75.38 89 ALA A C 1
ATOM 697 O O . ALA A 1 89 ? -24.901 -11.801 43.449 1.00 75.38 89 ALA A O 1
ATOM 698 N N . ASN A 1 90 ? -24.268 -9.719 42.883 1.00 65.25 90 ASN A N 1
ATOM 699 C CA . ASN A 1 90 ? -24.176 -9.191 44.249 1.00 65.25 90 ASN A CA 1
ATOM 700 C C . ASN A 1 90 ? -25.338 -8.277 44.679 1.00 65.25 90 ASN A C 1
ATOM 702 O O . ASN A 1 90 ? -25.156 -7.445 45.551 1.00 65.25 90 ASN A O 1
ATOM 706 N N . LEU A 1 91 ? -26.531 -8.350 44.071 1.00 66.12 91 LEU A N 1
ATOM 707 C CA . LEU A 1 91 ? -27.692 -7.476 44.381 1.00 66.12 91 LEU A CA 1
ATOM 708 C C . LEU A 1 91 ? -27.425 -5.949 44.353 1.00 66.12 91 LEU A C 1
ATOM 710 O O . LEU A 1 91 ? -28.371 -5.170 44.488 1.00 66.12 91 LEU A O 1
ATOM 714 N N . VAL A 1 92 ? -26.195 -5.500 44.077 1.00 61.75 92 VAL A N 1
ATOM 715 C CA . VAL A 1 92 ? -25.786 -4.094 43.957 1.00 61.75 92 VAL A CA 1
ATOM 716 C C . VAL A 1 92 ? -26.636 -3.403 42.895 1.00 61.75 92 VAL A C 1
ATOM 718 O O . VAL A 1 92 ? -27.031 -2.254 43.064 1.00 61.75 92 VAL A O 1
ATOM 721 N N . PHE A 1 93 ? -27.010 -4.136 41.839 1.00 56.69 93 PHE A N 1
ATOM 722 C CA . PHE A 1 93 ? -27.912 -3.650 40.794 1.00 56.69 93 PHE A CA 1
ATOM 723 C C . PHE A 1 93 ? -29.302 -3.243 41.317 1.00 56.69 93 PHE A C 1
ATOM 725 O O . PHE A 1 93 ? -29.937 -2.358 40.754 1.00 56.69 93 PHE A O 1
ATOM 732 N N . THR A 1 94 ? -29.774 -3.865 42.400 1.00 65.19 94 THR A N 1
ATOM 733 C CA . THR A 1 94 ? -31.078 -3.562 43.009 1.00 65.19 94 THR A CA 1
ATOM 734 C C . THR A 1 94 ? -31.007 -2.472 44.078 1.00 65.19 94 THR A C 1
ATOM 736 O O . THR A 1 94 ? -32.039 -2.084 44.597 1.00 65.19 94 THR A O 1
ATOM 739 N N . GLY A 1 95 ? -29.824 -1.937 44.412 1.00 65.25 95 GLY A N 1
ATOM 740 C CA . GLY A 1 95 ? -29.687 -0.930 45.474 1.00 65.25 95 GLY A CA 1
ATOM 741 C C . GLY A 1 95 ? -30.002 -1.469 46.876 1.00 65.25 95 GLY A C 1
ATOM 742 O O . GLY A 1 95 ? -30.340 -0.703 47.779 1.00 65.25 95 GLY A O 1
ATOM 743 N N . VAL A 1 96 ? -29.916 -2.789 47.055 1.00 71.06 96 VAL A N 1
ATOM 744 C CA . VAL A 1 96 ? -30.029 -3.456 48.353 1.00 71.06 96 VAL A CA 1
ATOM 745 C C . VAL A 1 96 ? -28.644 -3.401 49.016 1.00 71.06 96 VAL A C 1
ATOM 747 O O . VAL A 1 96 ? -27.694 -3.923 48.433 1.00 71.06 96 VAL A O 1
ATOM 750 N N . PRO A 1 97 ? -28.486 -2.735 50.175 1.00 64.69 97 PRO A N 1
ATOM 751 C CA . PRO A 1 97 ? -27.184 -2.597 50.825 1.00 64.69 97 PRO A CA 1
ATOM 752 C C . PRO A 1 97 ? -26.664 -3.956 51.312 1.00 64.69 97 PRO A C 1
ATOM 754 O O . PRO A 1 97 ? -27.414 -4.715 51.923 1.00 64.69 97 PRO A O 1
ATOM 757 N N . GLU A 1 98 ? -25.380 -4.239 51.061 1.00 63.78 98 GLU A N 1
ATOM 758 C CA . GLU A 1 98 ? -24.683 -5.391 51.641 1.00 63.78 98 GLU A CA 1
ATOM 759 C C . GLU A 1 98 ? -24.056 -5.008 52.984 1.00 63.78 98 GLU A C 1
ATOM 761 O O . GLU A 1 98 ? -23.392 -3.979 53.118 1.00 63.78 98 GLU A O 1
ATOM 766 N N . THR A 1 99 ? -24.250 -5.860 53.977 1.00 66.81 99 THR A N 1
ATOM 767 C CA . THR A 1 99 ? -23.757 -5.699 55.345 1.00 66.81 99 THR A CA 1
ATOM 768 C C . THR A 1 99 ? -22.896 -6.915 55.678 1.00 66.81 99 THR A C 1
ATOM 770 O O . THR A 1 99 ? -23.325 -8.063 55.552 1.00 66.81 99 THR A O 1
ATOM 773 N N . GLU A 1 100 ? -21.639 -6.681 56.059 1.00 59.84 100 GLU A N 1
ATOM 774 C CA . GLU A 1 100 ? -20.727 -7.760 56.443 1.00 59.84 100 GLU A CA 1
ATOM 775 C C . GLU A 1 100 ? -21.161 -8.353 57.796 1.00 59.84 100 GLU A C 1
ATOM 777 O O . GLU A 1 100 ? -21.345 -7.625 58.771 1.00 59.84 100 GLU A O 1
ATOM 782 N N . ASN A 1 101 ? -21.283 -9.686 57.862 1.00 61.03 101 ASN A N 1
ATOM 783 C CA . ASN A 1 101 ? -21.634 -10.480 59.055 1.00 61.03 101 ASN A CA 1
ATOM 784 C C . ASN A 1 101 ? -23.106 -10.455 59.506 1.00 61.03 101 ASN A C 1
ATOM 786 O O . ASN A 1 101 ? -23.397 -10.446 60.704 1.00 61.03 101 ASN A O 1
ATOM 790 N N . GLU A 1 102 ? -24.050 -10.513 58.572 1.00 64.69 102 GLU A N 1
ATOM 791 C CA . GLU A 1 102 ? -25.461 -10.679 58.928 1.00 64.69 102 GLU A CA 1
ATOM 792 C C . GLU A 1 102 ? -25.860 -12.117 59.268 1.00 64.69 102 GLU A C 1
ATOM 794 O O . GLU A 1 102 ? -25.417 -13.088 58.648 1.00 64.69 102 GLU A O 1
ATOM 799 N N . SER A 1 103 ? -26.779 -12.251 60.229 1.00 67.25 103 SER A N 1
ATOM 800 C CA . SER A 1 103 ? -27.517 -13.496 60.412 1.00 67.25 103 SER A CA 1
ATOM 801 C C . SER A 1 103 ? -28.567 -13.648 59.298 1.00 67.25 103 SER A C 1
ATOM 803 O O . SER A 1 103 ? -29.058 -12.643 58.770 1.00 67.25 103 SER A O 1
ATOM 805 N N . PRO A 1 104 ? -28.982 -14.882 58.958 1.00 65.88 104 PRO A N 1
ATOM 806 C CA . PRO A 1 104 ? -30.004 -15.121 57.933 1.00 65.88 104 PRO A CA 1
ATOM 807 C C . PRO A 1 104 ? -31.304 -14.329 58.158 1.00 65.88 104 PRO A C 1
ATOM 809 O O . PRO A 1 104 ? -31.929 -13.860 57.212 1.00 65.88 104 PRO A O 1
ATOM 812 N N . GLU A 1 105 ? -31.683 -14.133 59.422 1.00 67.94 105 GLU A N 1
ATOM 813 C CA . GLU A 1 105 ? -32.897 -13.415 59.825 1.00 67.94 105 GLU A CA 1
ATOM 814 C C . GLU A 1 105 ? -32.802 -11.902 59.589 1.00 67.94 105 GLU A C 1
ATOM 816 O O . GLU A 1 105 ? -33.811 -11.250 59.313 1.00 67.94 105 GLU A O 1
ATOM 821 N N . THR A 1 106 ? -31.604 -11.321 59.700 1.00 71.50 106 THR A N 1
ATOM 822 C CA . THR A 1 106 ? -31.353 -9.917 59.339 1.00 71.50 106 THR A CA 1
ATOM 823 C C . THR A 1 106 ? -31.288 -9.729 57.827 1.00 71.50 106 THR A C 1
ATOM 825 O O . THR A 1 106 ? -31.887 -8.781 57.318 1.00 71.50 106 THR A O 1
ATOM 828 N N . THR A 1 107 ? -30.699 -10.687 57.107 1.00 74.69 107 THR A N 1
ATOM 829 C CA . THR A 1 107 ? -30.538 -10.624 55.649 1.00 74.69 107 THR A CA 1
ATOM 830 C C . THR A 1 107 ? -31.848 -10.694 54.885 1.00 74.69 107 THR A C 1
ATOM 832 O O . THR A 1 107 ? -31.937 -10.083 53.833 1.00 74.69 107 THR A O 1
ATOM 835 N N . GLU A 1 108 ? -32.892 -11.366 55.383 1.00 79.88 108 GLU A N 1
ATOM 836 C CA . GLU A 1 108 ? -34.211 -11.338 54.725 1.00 79.88 108 GLU A CA 1
ATOM 837 C C . GLU A 1 108 ? -34.986 -10.033 54.957 1.00 79.88 108 GLU A C 1
ATOM 839 O O . GLU A 1 108 ? -35.798 -9.631 54.120 1.00 79.88 108 GLU A O 1
ATOM 844 N N . LYS A 1 109 ? -34.746 -9.334 56.073 1.00 83.00 109 LYS A N 1
ATOM 845 C CA . LYS A 1 109 ? -35.460 -8.084 56.386 1.00 83.00 109 LYS A CA 1
ATOM 846 C C . LYS A 1 109 ? -35.089 -6.957 55.427 1.00 83.00 109 LYS A C 1
ATOM 848 O O . LYS A 1 109 ? -35.947 -6.147 55.084 1.00 83.00 109 LYS A O 1
ATOM 853 N N . ILE A 1 110 ? -33.836 -6.916 54.979 1.00 80.31 110 ILE A N 1
ATOM 854 C CA . ILE A 1 110 ? -33.332 -5.894 54.056 1.00 80.31 110 ILE A CA 1
ATOM 855 C C . ILE A 1 110 ? -34.036 -5.941 52.685 1.00 80.31 110 ILE A C 1
ATOM 857 O O . ILE A 1 110 ? -34.617 -4.924 52.302 1.00 80.31 110 ILE A O 1
ATOM 861 N N . PRO A 1 111 ? -34.067 -7.066 51.942 1.00 81.81 111 PRO A N 1
ATOM 862 C CA . PRO A 1 111 ? -34.760 -7.149 50.664 1.00 81.81 111 PRO A CA 1
ATOM 863 C C . PRO A 1 111 ? -36.276 -7.004 50.819 1.00 81.81 111 PRO A C 1
ATOM 865 O O . PRO A 1 111 ? -36.885 -6.355 49.976 1.00 81.81 111 PRO A O 1
ATOM 868 N N . ARG A 1 112 ? -36.903 -7.500 51.900 1.00 87.06 112 ARG A N 1
ATOM 869 C CA . ARG A 1 112 ? -38.342 -7.260 52.153 1.00 87.06 112 ARG A CA 1
ATOM 870 C C . ARG A 1 112 ? -38.659 -5.775 52.282 1.00 87.06 112 ARG A C 1
ATOM 872 O O . ARG A 1 112 ? -39.546 -5.278 51.591 1.00 87.06 112 ARG A O 1
ATOM 879 N N . LYS A 1 113 ? -37.883 -5.062 53.100 1.00 85.31 113 LYS A N 1
ATOM 880 C CA . LYS A 1 113 ? -38.008 -3.612 53.260 1.00 85.31 113 LYS A CA 1
ATOM 881 C C . LYS A 1 113 ? -37.726 -2.871 51.954 1.00 85.31 113 LYS A C 1
ATOM 883 O O . LYS A 1 113 ? -38.393 -1.899 51.625 1.00 85.31 113 LYS A O 1
ATOM 888 N N . HIS A 1 114 ? -36.758 -3.334 51.171 1.00 84.69 114 HIS A N 1
ATOM 889 C CA . HIS A 1 114 ? -36.476 -2.741 49.870 1.00 84.69 114 HIS A CA 1
ATOM 890 C C . HIS A 1 114 ? -37.646 -2.927 48.881 1.00 84.69 114 HIS A C 1
ATOM 892 O O . HIS A 1 114 ? -38.016 -1.986 48.177 1.00 84.69 114 HIS A O 1
ATOM 898 N N . LEU A 1 115 ? -38.280 -4.105 48.859 1.00 86.75 115 LEU A N 1
ATOM 899 C CA . LEU A 1 115 ? -39.459 -4.371 48.027 1.00 86.75 115 LEU A CA 1
ATOM 900 C C . LEU A 1 115 ? -40.644 -3.469 48.401 1.00 86.75 115 LEU A C 1
ATOM 902 O O . LEU A 1 115 ? -41.329 -2.970 47.507 1.00 86.75 115 LEU A O 1
ATOM 906 N N . SER A 1 116 ? -40.865 -3.214 49.693 1.00 87.75 116 SER A N 1
ATOM 907 C CA . SER A 1 116 ? -41.920 -2.297 50.139 1.00 87.75 116 SER A CA 1
ATOM 908 C C . SER A 1 116 ? -41.587 -0.833 49.854 1.00 87.75 116 SER A C 1
ATOM 910 O O . SER A 1 116 ? -42.404 -0.094 49.300 1.00 87.75 116 SER A O 1
ATOM 912 N N . ASP A 1 117 ? -40.372 -0.406 50.193 1.00 87.12 117 ASP A N 1
ATOM 913 C CA . ASP A 1 117 ? -40.023 1.012 50.251 1.00 87.12 117 ASP A CA 1
ATOM 914 C C . ASP A 1 117 ? -39.641 1.561 48.873 1.00 87.12 117 ASP A C 1
ATOM 916 O O . ASP A 1 117 ? -40.097 2.647 48.494 1.00 87.12 117 ASP A O 1
ATOM 920 N N . ALA A 1 118 ? -38.832 0.813 48.117 1.00 85.31 118 ALA A N 1
ATOM 921 C CA . ALA A 1 118 ? -38.297 1.234 46.824 1.00 85.31 118 ALA A CA 1
ATOM 922 C C . ALA A 1 118 ? -39.138 0.715 45.650 1.00 85.31 118 ALA A C 1
ATOM 924 O O . ALA A 1 118 ? -39.503 1.496 44.773 1.00 85.31 118 ALA A O 1
ATOM 925 N N . VAL A 1 119 ? -39.502 -0.574 45.655 1.00 85.62 119 VAL A N 1
ATOM 926 C CA . VAL A 1 119 ? -40.262 -1.211 44.555 1.00 85.62 119 VAL A CA 1
ATOM 927 C C . VAL A 1 119 ? -41.780 -1.001 44.693 1.00 85.62 119 VAL A C 1
ATOM 929 O O . VAL A 1 119 ? -42.526 -1.236 43.746 1.00 85.62 119 VAL A O 1
ATOM 932 N N . LYS A 1 120 ? -42.242 -0.483 45.842 1.00 90.38 120 LYS A N 1
ATOM 933 C CA . LYS A 1 120 ? -43.657 -0.185 46.142 1.00 90.38 120 LYS A CA 1
ATOM 934 C C . LYS A 1 120 ? -44.575 -1.412 46.110 1.00 90.38 120 LYS A C 1
ATOM 936 O O . LYS A 1 120 ? -45.757 -1.299 45.789 1.00 90.38 120 LYS A O 1
ATOM 941 N N . ILE A 1 121 ? -44.054 -2.582 46.478 1.00 89.06 121 ILE A N 1
ATOM 942 C CA . ILE A 1 121 ? -44.865 -3.781 46.719 1.00 89.06 121 ILE A CA 1
ATOM 943 C C . ILE A 1 121 ? -45.582 -3.635 48.070 1.00 89.06 121 ILE A C 1
ATOM 945 O O . ILE A 1 121 ? -44.993 -3.175 49.045 1.00 89.06 121 ILE A O 1
ATOM 949 N N . ALA A 1 122 ? -46.859 -4.019 48.151 1.00 91.50 122 ALA A N 1
ATOM 950 C CA . ALA A 1 122 ? -47.600 -3.987 49.413 1.00 91.50 122 ALA A CA 1
ATOM 951 C C . ALA A 1 122 ? -46.915 -4.868 50.472 1.00 91.50 122 ALA A C 1
ATOM 953 O O . ALA A 1 122 ? -46.483 -5.976 50.159 1.00 91.50 122 ALA A O 1
ATOM 954 N N . HIS A 1 123 ? -46.848 -4.404 51.724 1.00 88.25 123 HIS A N 1
ATOM 955 C CA . HIS A 1 123 ? -46.103 -5.089 52.791 1.00 88.25 123 HIS A CA 1
ATOM 956 C C . HIS A 1 123 ? -46.573 -6.542 52.988 1.00 88.25 123 HIS A C 1
ATOM 958 O O . HIS A 1 123 ? -45.758 -7.454 53.041 1.00 88.25 123 HIS A O 1
ATOM 964 N N . GLU A 1 124 ? -47.887 -6.776 52.943 1.00 88.88 124 GLU A N 1
ATOM 965 C CA . GLU A 1 124 ? -48.497 -8.114 53.020 1.00 88.88 124 GLU A CA 1
ATOM 966 C C . GLU A 1 124 ? -48.036 -9.045 51.883 1.00 88.88 124 GLU A C 1
ATOM 968 O O . GLU A 1 124 ? -47.841 -10.250 52.060 1.00 88.88 124 GLU A O 1
ATOM 973 N N . THR A 1 125 ? -47.829 -8.481 50.691 1.00 86.94 125 THR A N 1
ATOM 974 C CA . THR A 1 125 ? -47.304 -9.212 49.533 1.00 86.94 125 THR A CA 1
ATOM 975 C C . THR A 1 125 ? -45.793 -9.424 49.655 1.00 86.94 125 THR A C 1
ATOM 977 O O . THR A 1 125 ? -45.301 -10.500 49.341 1.00 86.94 125 THR A O 1
ATOM 980 N N . ALA A 1 126 ? -45.045 -8.442 50.163 1.00 87.12 126 ALA A N 1
ATOM 981 C CA . ALA A 1 126 ? -43.610 -8.578 50.406 1.00 87.12 126 ALA A CA 1
ATOM 982 C C . ALA A 1 126 ? -43.297 -9.628 51.491 1.00 87.12 126 ALA A C 1
ATOM 984 O O . ALA A 1 126 ? -42.313 -10.355 51.369 1.00 87.12 126 ALA A O 1
ATOM 985 N N . ASP A 1 127 ? -44.148 -9.761 52.511 1.00 86.44 127 ASP A N 1
ATOM 986 C CA . ASP A 1 127 ? -44.000 -10.725 53.613 1.00 86.44 127 ASP A CA 1
ATOM 987 C C . ASP A 1 127 ? -44.303 -12.172 53.197 1.00 86.44 127 ASP A C 1
ATOM 989 O O . ASP A 1 127 ? -43.775 -13.118 53.780 1.00 86.44 127 ASP A O 1
ATOM 993 N N . THR A 1 128 ? -45.102 -12.366 52.147 1.00 89.62 128 THR A N 1
ATOM 994 C CA . THR A 1 128 ? -45.432 -13.701 51.622 1.00 89.62 128 THR A CA 1
ATOM 995 C C . THR A 1 128 ? -44.404 -14.239 50.624 1.00 89.62 128 THR A C 1
ATOM 997 O O . THR A 1 128 ? -44.387 -15.443 50.352 1.00 89.62 128 THR A O 1
ATOM 1000 N N . ILE A 1 129 ? -43.500 -13.392 50.118 1.00 86.12 129 ILE A N 1
ATOM 1001 C CA . ILE A 1 129 ? -42.399 -13.813 49.242 1.00 86.12 129 ILE A CA 1
ATOM 1002 C C . ILE A 1 129 ? -41.425 -14.702 50.027 1.00 86.12 129 ILE A C 1
ATOM 1004 O O . ILE A 1 129 ? -40.997 -14.365 51.134 1.00 86.12 129 ILE A O 1
ATOM 1008 N N . ARG A 1 130 ? -41.067 -15.856 49.454 1.00 82.62 130 ARG A N 1
ATOM 1009 C CA . ARG A 1 130 ? -40.033 -16.746 49.998 1.00 82.62 130 ARG A CA 1
ATOM 1010 C C . ARG A 1 130 ? -38.689 -16.414 49.365 1.00 82.62 130 ARG A C 1
ATOM 1012 O O . ARG A 1 130 ? -38.592 -16.360 48.142 1.00 82.62 130 ARG A O 1
ATOM 1019 N N . PHE A 1 131 ? -37.669 -16.226 50.195 1.00 79.00 131 PHE A N 1
ATOM 1020 C CA . PHE A 1 131 ? -36.292 -16.082 49.740 1.00 79.00 131 PHE A CA 1
ATOM 1021 C C . PHE A 1 131 ? -35.600 -17.437 49.833 1.00 79.00 131 PHE A C 1
ATOM 1023 O O . PHE A 1 131 ? -35.640 -18.099 50.868 1.00 79.00 131 PHE A O 1
ATOM 1030 N N . GLU A 1 132 ? -34.977 -17.863 48.741 1.00 73.62 132 GLU A N 1
ATOM 1031 C CA . GLU A 1 132 ? -34.103 -19.028 48.753 1.00 73.62 132 GLU A CA 1
ATOM 1032 C C . GLU A 1 132 ? -32.664 -18.580 48.969 1.00 73.62 132 GLU A C 1
ATOM 1034 O O . GLU A 1 132 ? -32.177 -17.635 48.342 1.00 73.62 132 GLU A O 1
ATOM 1039 N N . ARG A 1 133 ? -31.963 -19.281 49.861 1.00 69.06 133 ARG A N 1
ATOM 1040 C CA . ARG A 1 133 ? -30.545 -19.036 50.090 1.00 69.06 133 ARG A CA 1
ATOM 1041 C C . ARG A 1 133 ? -29.751 -19.650 48.944 1.00 69.06 133 ARG A C 1
ATOM 1043 O O . ARG A 1 133 ? -29.495 -20.849 48.928 1.00 69.06 133 ARG A O 1
ATOM 1050 N N . VAL A 1 134 ? -29.339 -18.817 48.001 1.00 64.31 134 VAL A N 1
ATOM 1051 C CA . VAL A 1 134 ? -28.368 -19.196 46.974 1.00 64.31 134 VAL A CA 1
ATOM 1052 C C . VAL A 1 134 ? -26.961 -18.962 47.508 1.00 64.31 134 VAL A C 1
ATOM 1054 O O . VAL A 1 134 ? -26.621 -17.872 47.968 1.00 64.31 134 VAL A O 1
ATOM 1057 N N . HIS A 1 135 ? -26.125 -19.999 47.465 1.00 58.12 135 HIS A N 1
ATOM 1058 C CA . HIS A 1 135 ? -24.692 -19.815 47.646 1.00 58.12 135 HIS A CA 1
ATOM 1059 C C . HIS A 1 135 ? -24.174 -18.969 46.486 1.00 58.12 135 HIS A C 1
ATOM 1061 O O . HIS A 1 135 ? -24.504 -19.246 45.332 1.00 58.12 135 HIS A O 1
ATOM 1067 N N . ARG A 1 136 ? -23.356 -17.951 46.784 1.00 57.09 136 ARG A N 1
ATOM 1068 C CA . ARG A 1 136 ? -22.603 -17.257 45.739 1.00 57.09 136 ARG A CA 1
ATOM 1069 C C . ARG A 1 136 ? -21.782 -18.322 45.018 1.00 57.09 136 ARG A C 1
ATOM 1071 O O . ARG A 1 136 ? -20.865 -18.893 45.606 1.00 57.09 136 ARG A O 1
ATOM 1078 N N . SER A 1 137 ? -22.130 -18.625 43.771 1.00 47.69 137 SER A N 1
ATOM 1079 C CA . SER A 1 137 ? -21.224 -19.349 42.896 1.00 47.69 137 SER A CA 1
ATOM 1080 C C . SER A 1 137 ? -20.052 -18.407 42.672 1.00 47.69 137 SER A C 1
ATOM 1082 O O . SER A 1 137 ? -20.164 -17.453 41.901 1.00 47.69 137 SER A O 1
ATOM 1084 N N . LEU A 1 138 ? -18.957 -18.626 43.397 1.00 47.38 138 LEU A N 1
ATOM 1085 C CA . LEU A 1 138 ? -17.657 -18.129 42.980 1.00 47.38 138 LEU A CA 1
ATOM 1086 C C . LEU A 1 138 ? -17.439 -18.763 41.611 1.00 47.38 138 LEU A C 1
ATOM 1088 O O . LEU A 1 138 ? -17.104 -19.939 41.518 1.00 47.38 138 LEU A O 1
ATOM 1092 N N . ALA A 1 139 ? -17.769 -18.033 40.548 1.00 43.16 139 ALA A N 1
ATOM 1093 C CA . ALA A 1 139 ? -17.344 -18.418 39.222 1.00 43.16 139 ALA A CA 1
ATOM 1094 C C . ALA A 1 139 ? -15.819 -18.431 39.302 1.00 43.16 139 ALA A C 1
ATOM 1096 O O . ALA A 1 139 ? -15.196 -17.378 39.427 1.00 43.16 139 ALA A O 1
ATOM 1097 N N . GLU A 1 140 ? -15.240 -19.629 39.358 1.00 42.25 140 GLU A N 1
ATOM 1098 C CA . GLU A 1 140 ? -13.805 -19.813 39.270 1.00 42.25 140 GLU A CA 1
ATOM 1099 C C . GLU A 1 140 ? -13.362 -19.100 37.995 1.00 42.25 140 GLU A C 1
ATOM 1101 O O . GLU A 1 140 ? -13.713 -19.491 36.880 1.00 42.25 140 GLU A O 1
ATOM 1106 N N . HIS A 1 141 ? -12.635 -17.997 38.154 1.00 42.59 141 HIS A N 1
ATOM 1107 C CA . HIS A 1 141 ? -11.864 -17.415 37.073 1.00 42.59 141 HIS A CA 1
ATOM 1108 C C . HIS A 1 141 ? -10.737 -18.396 36.741 1.00 42.59 141 HIS A C 1
ATOM 1110 O O . HIS A 1 141 ? -9.597 -18.235 37.170 1.00 42.59 141 HIS A O 1
ATOM 1116 N N . SER A 1 142 ? -11.060 -19.441 35.981 1.00 34.38 142 SER A N 1
ATOM 1117 C CA . SER A 1 142 ? -10.079 -20.213 35.236 1.00 34.38 142 SER A CA 1
ATOM 1118 C C . SER A 1 142 ? -9.582 -19.330 34.090 1.00 34.38 142 SER A C 1
ATOM 1120 O O . SER A 1 142 ? -10.133 -19.347 32.989 1.00 34.38 142 SER A O 1
ATOM 1122 N N . CYS A 1 143 ? -8.576 -18.505 34.377 1.00 35.59 143 CYS A N 1
ATOM 1123 C CA . CYS A 1 143 ? -7.702 -17.949 33.351 1.00 35.59 143 CYS A CA 1
ATOM 1124 C C . CYS A 1 143 ? -6.906 -19.111 32.743 1.00 35.59 143 CYS A C 1
ATOM 1126 O O . CYS A 1 143 ? -6.006 -19.648 33.390 1.00 35.59 143 CYS A O 1
ATOM 1128 N N . GLY A 1 144 ? -7.278 -19.504 31.528 1.00 33.84 144 GLY A N 1
ATOM 1129 C CA . GLY A 1 144 ? -6.459 -20.270 30.591 1.00 33.84 144 GLY A CA 1
ATOM 1130 C C . GLY A 1 144 ? -6.198 -19.427 29.356 1.00 33.84 144 GLY A C 1
ATOM 1131 O O . GLY A 1 144 ? -7.104 -18.633 29.005 1.00 33.84 144 GLY A O 1
#

Organism: Dreissena polymorpha (NCBI:txid45954)

Secondary structure (DSSP, 8-state):
-HHHHHHHHHHHHHHHHHHHHHHHHHHHHHHHHHHHHHHHHHHHHHHHHHHHHHHHHHHHHHHHHHHHHHHHHHHHHHHHHHHHHHHHHTSGGGTPPP-TT--HHHHHHHHHHHHHHTS---HHHHHHPPPP------------